Protein AF-A0A2D7JWF0-F1 (afdb_monomer_lite)

Radius of gyration: 21.14 Å; chains: 1; bounding box: 53×35×64 Å

Secondary structure (DSSP, 8-state):
------------EEEEEEE-TTSBTTEEEEEE--TTSSPPEEEEEE-TTTTT--EEEEEEESB-SSTT--SBP-EEE-SSSSSS-EEE-TTT----SS---------

Foldseek 3Di:
DDDPPPPPPPQAKDKDKDFDPQDDQQWDWDWDDDPPPDGTDIDIDGDPVVSNPGIDIDIDGQWFPDPPGRHGFDDWDDDQPDNDGGTHDPVPDDPDDDHPPDPDDDD

pLDDT: mean 70.65, std 18.22, range [33.41, 90.06]

Sequence (107 aa):
MKHKENEENEEEWIEKTVECKDCNKGRTVHWKKNKSGKHPWRHHFPCTTCKGNYQTKVWQPKYCQILDCNNHATIQCGEVNFGVRSWVCDEHWQEDDVGFGGWNNHV

Structure (mmCIF, N/CA/C/O backbone):
data_AF-A0A2D7JWF0-F1
#
_entry.id   AF-A0A2D7JWF0-F1
#
loop_
_atom_site.group_PDB
_atom_site.id
_atom_site.type_symbol
_atom_site.label_atom_id
_atom_site.label_alt_id
_atom_site.label_comp_id
_atom_site.label_asym_id
_atom_site.label_entity_id
_atom_site.label_seq_id
_atom_site.pdbx_PDB_ins_code
_atom_site.Cartn_x
_atom_site.Cartn_y
_atom_site.Cartn_z
_atom_site.occupancy
_atom_site.B_iso_or_equiv
_atom_site.auth_seq_id
_atom_site.auth_comp_id
_atom_site.auth_asym_id
_atom_site.auth_atom_id
_atom_site.pdbx_PDB_model_num
ATOM 1 N N . MET A 1 1 ? 20.409 -12.495 -38.498 1.00 44.75 1 MET A N 1
ATOM 2 C CA . MET A 1 1 ? 21.144 -12.628 -37.220 1.00 44.75 1 MET A CA 1
ATOM 3 C C . MET A 1 1 ? 21.625 -11.252 -36.804 1.00 44.75 1 MET A C 1
ATOM 5 O O . MET A 1 1 ? 22.178 -10.576 -37.660 1.00 44.75 1 MET A O 1
ATOM 9 N N . LYS A 1 2 ? 21.489 -10.948 -35.503 1.00 38.78 2 LYS A N 1
ATOM 10 C CA . LYS A 1 2 ? 21.991 -9.766 -34.774 1.00 38.78 2 LYS A CA 1
ATOM 11 C C . LYS A 1 2 ? 21.141 -8.490 -34.961 1.00 38.78 2 LYS A C 1
ATOM 13 O O . LYS A 1 2 ? 20.804 -8.173 -36.088 1.00 38.78 2 LYS A O 1
ATOM 18 N N . HIS A 1 3 ? 20.730 -7.750 -33.933 1.00 33.41 3 HIS A N 1
ATOM 19 C CA . HIS A 1 3 ? 21.121 -7.721 -32.522 1.00 33.41 3 HIS A CA 1
ATOM 20 C C . HIS A 1 3 ? 19.873 -7.741 -31.624 1.00 33.41 3 HIS A C 1
ATOM 22 O O . HIS A 1 3 ? 18.961 -6.946 -31.809 1.00 33.41 3 HIS A O 1
ATOM 28 N N . LYS A 1 4 ? 19.846 -8.669 -30.656 1.00 44.09 4 LYS A N 1
ATOM 29 C CA . LYS A 1 4 ? 19.121 -8.466 -29.400 1.00 44.09 4 LYS A CA 1
ATOM 30 C C . LYS A 1 4 ? 19.923 -7.413 -28.649 1.00 44.09 4 LYS A C 1
ATOM 32 O O . LYS A 1 4 ? 20.974 -7.739 -28.099 1.00 44.09 4 LYS A O 1
ATOM 37 N N . GLU A 1 5 ? 19.484 -6.169 -28.702 1.00 39.88 5 GLU A N 1
ATOM 38 C CA . GLU A 1 5 ? 19.846 -5.208 -27.672 1.00 39.88 5 GLU A CA 1
ATOM 39 C C . GLU A 1 5 ? 18.993 -5.595 -26.466 1.00 39.88 5 GLU A C 1
ATOM 41 O O . GLU A 1 5 ? 17.825 -5.244 -26.352 1.00 39.88 5 GLU A O 1
ATOM 46 N N . ASN A 1 6 ? 19.562 -6.459 -25.620 1.00 42.62 6 ASN A N 1
ATOM 47 C CA . ASN A 1 6 ? 19.184 -6.479 -24.218 1.00 42.62 6 ASN A CA 1
ATOM 48 C C . ASN A 1 6 ? 19.610 -5.106 -23.689 1.00 42.62 6 ASN A C 1
ATOM 50 O O . ASN A 1 6 ? 20.736 -4.954 -23.219 1.00 42.62 6 ASN A O 1
ATOM 54 N N . GLU A 1 7 ? 18.754 -4.098 -23.847 1.00 43.84 7 GLU A N 1
ATOM 55 C CA . GLU A 1 7 ? 18.797 -2.955 -22.952 1.00 43.84 7 GLU A CA 1
ATOM 56 C C . GLU A 1 7 ? 18.489 -3.535 -21.577 1.00 43.84 7 GLU A C 1
ATOM 58 O O . GLU A 1 7 ? 17.363 -3.924 -21.260 1.00 43.84 7 GLU A O 1
ATOM 63 N N . GLU A 1 8 ? 19.555 -3.725 -20.804 1.00 46.5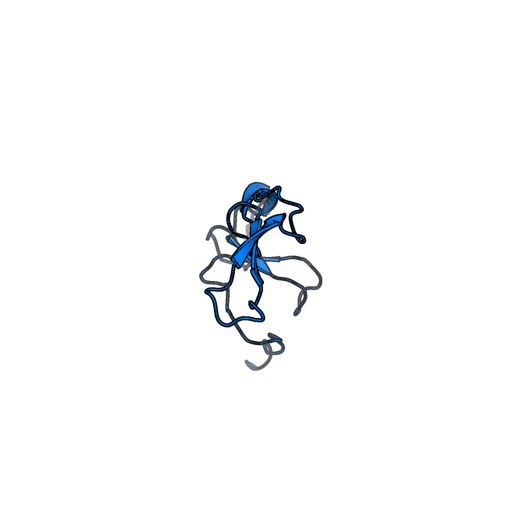0 8 GLU A N 1
ATOM 64 C CA . GLU A 1 8 ? 19.486 -3.825 -19.361 1.00 46.50 8 GLU A CA 1
ATOM 65 C C . GLU A 1 8 ? 18.751 -2.565 -18.908 1.00 46.50 8 GLU A C 1
ATOM 67 O O . GLU A 1 8 ? 19.349 -1.504 -18.757 1.00 46.50 8 GLU A O 1
ATOM 72 N N . ASN A 1 9 ? 17.423 -2.654 -18.797 1.00 49.62 9 ASN A N 1
ATOM 73 C CA . ASN A 1 9 ? 16.633 -1.669 -18.088 1.00 49.62 9 ASN A CA 1
ATOM 74 C C . ASN A 1 9 ? 17.215 -1.646 -16.677 1.00 49.62 9 ASN A C 1
ATOM 76 O O . ASN A 1 9 ? 16.902 -2.519 -15.867 1.00 49.62 9 ASN A O 1
ATOM 80 N N . GLU A 1 10 ? 18.119 -0.703 -16.407 1.00 55.94 10 GLU A N 1
ATOM 81 C CA . GLU A 1 10 ? 18.492 -0.341 -15.051 1.00 55.94 10 GLU A CA 1
ATOM 82 C C . GLU A 1 10 ? 17.167 -0.080 -14.340 1.00 55.94 10 GLU A C 1
ATOM 84 O O . GLU A 1 10 ? 16.446 0.863 -14.670 1.00 55.94 10 GLU A O 1
ATOM 89 N N . GLU A 1 11 ? 16.766 -0.999 -13.460 1.00 66.25 11 GLU A N 1
ATOM 90 C CA . GLU A 1 11 ? 15.498 -0.888 -12.758 1.00 66.25 11 GLU A CA 1
ATOM 91 C C . GLU A 1 11 ? 15.569 0.379 -11.900 1.00 66.25 11 GLU A C 1
ATOM 93 O O . GLU A 1 11 ? 16.153 0.387 -10.820 1.00 66.25 11 GLU A O 1
ATOM 98 N N . GLU A 1 12 ? 15.033 1.491 -12.402 1.00 84.25 12 GLU A N 1
ATOM 99 C CA . GLU A 1 12 ? 15.013 2.748 -11.666 1.00 84.25 12 GLU A CA 1
ATOM 100 C C . GLU A 1 12 ? 14.052 2.599 -10.482 1.00 84.25 12 GLU A C 1
ATOM 102 O O . GLU A 1 12 ? 12.838 2.506 -10.665 1.00 84.25 12 GLU A O 1
ATOM 107 N N . TRP A 1 13 ? 14.575 2.587 -9.255 1.00 87.69 13 TRP A N 1
ATOM 108 C CA . TRP A 1 13 ? 13.765 2.584 -8.035 1.00 87.69 13 TRP A CA 1
ATOM 109 C C . TRP A 1 13 ? 13.485 4.013 -7.571 1.00 87.69 13 TRP A C 1
ATOM 111 O O . TRP A 1 13 ? 14.389 4.840 -7.458 1.00 87.69 13 TRP A O 1
ATOM 121 N N . ILE A 1 14 ? 12.224 4.296 -7.258 1.00 87.56 14 ILE A N 1
ATOM 122 C CA . ILE A 1 14 ? 11.754 5.598 -6.785 1.00 87.56 14 ILE A CA 1
ATOM 123 C C . ILE A 1 14 ? 11.176 5.487 -5.373 1.00 87.56 14 ILE A C 1
ATOM 125 O O . ILE A 1 14 ? 10.545 4.492 -5.006 1.00 87.56 14 ILE A O 1
ATOM 129 N N . GLU A 1 15 ? 11.363 6.541 -4.577 1.00 90.06 15 GLU A N 1
ATOM 130 C CA . GLU A 1 15 ? 10.691 6.691 -3.288 1.00 90.06 15 GLU A CA 1
ATOM 131 C C . GLU A 1 15 ? 9.287 7.264 -3.510 1.00 90.06 15 GLU A C 1
ATOM 133 O O . GLU A 1 15 ? 9.115 8.313 -4.135 1.00 90.06 15 GLU A O 1
ATOM 138 N N . LYS A 1 16 ? 8.271 6.594 -2.966 1.00 84.88 16 LYS A N 1
ATOM 139 C CA . LYS A 1 16 ? 6.879 7.039 -3.020 1.00 84.88 16 LYS A CA 1
ATOM 140 C C . LYS A 1 16 ? 6.268 7.041 -1.629 1.00 84.88 16 LYS A C 1
ATOM 142 O O . LYS A 1 16 ? 6.474 6.127 -0.832 1.00 84.88 16 LYS A O 1
ATOM 147 N N . THR A 1 17 ? 5.470 8.060 -1.344 1.00 86.00 17 THR A N 1
ATOM 148 C CA . THR A 1 17 ? 4.639 8.093 -0.140 1.00 86.00 17 THR A CA 1
ATOM 149 C C . THR A 1 17 ? 3.336 7.357 -0.423 1.00 86.00 17 THR A C 1
ATOM 151 O O . THR A 1 17 ? 2.588 7.748 -1.317 1.00 86.00 17 THR A O 1
ATOM 154 N N . VAL A 1 18 ? 3.056 6.304 0.341 1.00 82.31 18 VAL A N 1
ATOM 155 C CA . VAL A 1 18 ? 1.800 5.550 0.273 1.00 82.31 18 VAL A CA 1
ATOM 156 C C . VAL A 1 18 ? 0.996 5.735 1.549 1.00 82.31 18 VAL A C 1
ATOM 158 O O . VAL A 1 18 ? 1.541 5.862 2.649 1.00 82.31 18 VAL A O 1
ATOM 161 N N . GLU A 1 19 ? -0.322 5.759 1.395 1.00 85.31 19 GLU A N 1
ATOM 162 C CA . GLU A 1 19 ? -1.255 5.908 2.505 1.00 85.31 19 GLU A CA 1
AT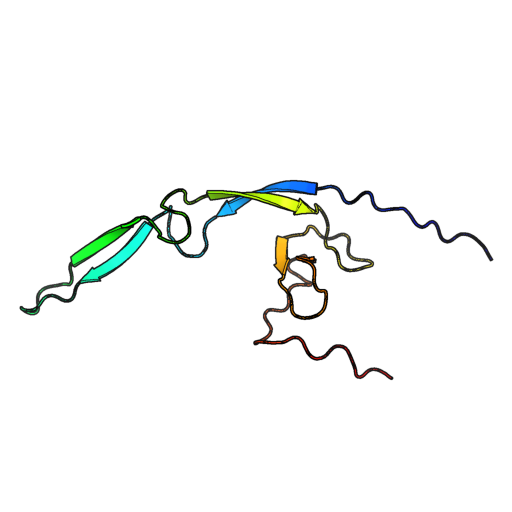OM 163 C C . GLU A 1 19 ? -1.659 4.540 3.061 1.00 85.31 19 GLU A C 1
ATOM 165 O O . GLU A 1 19 ? -1.776 3.547 2.341 1.00 85.31 19 GLU A O 1
ATOM 170 N N . CYS A 1 20 ? -1.883 4.478 4.370 1.00 80.94 20 CYS A N 1
ATOM 171 C CA . CYS A 1 20 ? -2.360 3.280 5.038 1.00 80.94 20 CYS A CA 1
ATOM 172 C C . CYS A 1 20 ? -3.819 3.010 4.653 1.00 80.94 20 CYS A C 1
ATOM 174 O O . CYS A 1 20 ? -4.717 3.750 5.058 1.00 80.94 20 CYS A O 1
ATOM 176 N N . LYS A 1 21 ? -4.041 1.906 3.930 1.00 80.81 21 LYS A N 1
ATOM 177 C CA . LYS A 1 21 ? -5.359 1.467 3.442 1.00 80.81 21 LYS A CA 1
ATOM 178 C C . LYS A 1 21 ? -6.363 1.166 4.565 1.00 80.81 21 LYS A C 1
ATOM 180 O O . LYS A 1 21 ? -7.564 1.313 4.371 1.00 80.81 21 LYS A O 1
ATOM 185 N N . ASP A 1 22 ? -5.875 0.808 5.752 1.00 79.50 22 ASP A N 1
ATOM 186 C CA . ASP A 1 22 ? -6.712 0.380 6.883 1.00 79.50 22 ASP A CA 1
ATOM 187 C C . ASP A 1 22 ? -7.256 1.538 7.729 1.00 79.50 22 ASP A C 1
ATOM 189 O O . ASP A 1 22 ? -7.919 1.322 8.748 1.00 79.50 22 ASP A O 1
ATOM 193 N N . CYS A 1 23 ? -6.935 2.787 7.386 1.00 84.38 23 CYS A N 1
ATOM 194 C CA . CYS A 1 23 ? -7.326 3.921 8.209 1.00 84.38 23 CYS A CA 1
ATOM 195 C C . CYS A 1 23 ? -7.670 5.165 7.412 1.00 84.38 23 CYS A C 1
ATOM 197 O O . CYS A 1 23 ? -7.228 5.371 6.290 1.00 84.38 23 CYS A O 1
ATOM 199 N N . ASN A 1 24 ? -8.414 6.057 8.058 1.00 85.19 24 ASN A N 1
ATOM 200 C CA . ASN A 1 24 ? -8.621 7.402 7.554 1.00 85.19 24 ASN A CA 1
ATOM 201 C C . ASN A 1 24 ? -7.725 8.348 8.352 1.00 85.19 24 ASN A C 1
ATOM 203 O O . ASN A 1 24 ? -7.960 8.566 9.545 1.00 85.19 24 ASN A O 1
ATOM 207 N N . LYS A 1 25 ? -6.674 8.870 7.710 1.00 85.56 25 LYS A N 1
ATOM 208 C CA . LYS A 1 25 ? -5.735 9.828 8.319 1.00 85.56 25 LYS A CA 1
ATOM 209 C C . LYS A 1 25 ? -5.148 9.327 9.643 1.00 85.56 25 LYS A C 1
ATOM 211 O O . LYS A 1 25 ? -5.119 10.039 10.645 1.00 85.56 25 LYS A O 1
ATOM 216 N N . GLY A 1 26 ? -4.743 8.055 9.666 1.00 84.88 26 GLY A N 1
ATOM 217 C CA . GLY A 1 26 ? -4.104 7.425 10.824 1.00 84.88 26 GLY A CA 1
ATOM 218 C C . GLY A 1 26 ? -5.080 6.974 11.910 1.00 84.88 26 GLY A C 1
ATOM 219 O O . GLY A 1 26 ? -4.642 6.541 12.974 1.00 84.88 26 GLY A O 1
ATOM 220 N N . ARG A 1 27 ? -6.397 7.062 11.685 1.00 87.31 27 ARG A N 1
ATOM 221 C CA . ARG A 1 27 ? -7.416 6.728 12.689 1.00 87.31 27 ARG A CA 1
ATOM 222 C C . ARG A 1 27 ? -8.419 5.705 12.170 1.00 87.31 27 ARG A C 1
ATOM 224 O O . ARG A 1 27 ? -8.820 5.743 11.008 1.00 87.31 27 ARG A O 1
ATOM 231 N N . THR A 1 28 ? -8.865 4.827 13.061 1.00 86.75 28 THR A N 1
ATOM 232 C CA . THR A 1 28 ? -9.985 3.906 12.833 1.00 86.75 28 THR A CA 1
ATOM 233 C C . THR A 1 28 ? -11.191 4.349 13.653 1.00 86.75 28 THR A C 1
ATOM 235 O O . THR A 1 28 ? -11.058 4.936 14.733 1.00 86.75 28 THR A O 1
ATOM 238 N N . VAL A 1 29 ? -12.385 4.132 13.104 1.00 85.81 29 VAL A N 1
ATOM 239 C CA . VAL A 1 29 ? -13.648 4.541 13.722 1.00 85.81 29 VAL A CA 1
ATOM 240 C C . VAL A 1 29 ? -14.276 3.336 14.392 1.00 85.81 29 VAL A C 1
ATOM 242 O O . VAL A 1 29 ? -14.576 2.350 13.730 1.00 85.81 29 VAL A O 1
ATOM 245 N N . HIS A 1 30 ? -14.532 3.450 15.690 1.00 82.25 30 HIS A N 1
ATOM 246 C CA . HIS A 1 30 ? -15.180 2.404 16.469 1.00 82.25 30 HIS A CA 1
ATOM 247 C C . HIS A 1 30 ? -16.515 2.909 16.994 1.00 82.25 30 HIS A C 1
ATOM 249 O O . HIS A 1 30 ? -16.592 3.959 17.638 1.00 82.25 30 HIS A O 1
ATOM 255 N N . TRP A 1 31 ? -17.572 2.152 16.715 1.00 81.56 31 TRP A N 1
ATOM 256 C CA . TRP A 1 31 ? -18.917 2.446 17.192 1.00 81.56 31 TRP A CA 1
ATOM 257 C C . TRP A 1 31 ? -19.215 1.613 18.427 1.00 81.56 31 TRP A C 1
ATOM 259 O O . TRP A 1 31 ? -19.270 0.385 18.366 1.00 81.56 31 TRP A O 1
ATOM 269 N N . LYS A 1 32 ? -19.449 2.275 19.559 1.00 77.12 32 LYS A N 1
ATOM 270 C CA . LYS A 1 32 ? -19.861 1.583 20.779 1.00 77.12 32 LYS A CA 1
ATOM 271 C C . LYS A 1 32 ? -21.381 1.588 20.879 1.00 77.12 32 LYS A C 1
ATOM 273 O O . LYS A 1 32 ? -21.993 2.649 21.024 1.00 77.12 32 LYS A O 1
ATOM 278 N N . LYS A 1 33 ? -21.992 0.396 20.828 1.00 70.81 33 LYS A N 1
ATOM 279 C CA . LYS A 1 33 ? -23.428 0.236 21.091 1.00 70.81 33 LYS A CA 1
ATOM 280 C C . LYS A 1 33 ? -23.733 0.687 22.518 1.00 70.81 33 LYS A C 1
ATOM 282 O O . LYS A 1 33 ? -23.090 0.281 23.486 1.00 70.81 33 LYS A O 1
ATOM 287 N N . ASN A 1 34 ? -24.716 1.559 22.623 1.00 70.94 34 ASN A N 1
ATOM 288 C CA . ASN A 1 34 ? -25.243 2.067 23.872 1.00 70.94 34 ASN A CA 1
ATOM 289 C C . ASN A 1 34 ? -26.240 1.035 24.455 1.00 70.94 34 ASN A C 1
ATOM 291 O O . ASN A 1 34 ? -27.037 0.468 23.713 1.00 70.94 34 ASN A O 1
ATOM 295 N N . LYS A 1 35 ? -26.195 0.784 25.775 1.00 70.06 35 LYS A N 1
ATOM 296 C CA . LYS A 1 35 ? -27.097 -0.170 26.464 1.00 70.06 35 LYS A CA 1
ATOM 297 C C . LYS A 1 35 ? -28.526 0.360 26.711 1.00 70.06 35 LYS A C 1
ATOM 299 O O . LYS A 1 35 ? -29.407 -0.419 27.038 1.00 70.06 35 LYS A O 1
ATOM 304 N N . SER A 1 36 ? -28.759 1.660 26.563 1.00 73.94 36 SER A N 1
ATOM 305 C CA . SER A 1 36 ? -30.005 2.392 26.852 1.00 73.94 36 SER A CA 1
ATOM 306 C C . SER A 1 36 ? -30.705 2.970 25.605 1.00 73.94 36 SER A C 1
ATOM 308 O O . SER A 1 36 ? -31.411 3.967 25.718 1.00 73.94 36 SER A O 1
ATOM 310 N N . GLY A 1 37 ? -30.475 2.419 24.408 1.00 68.12 37 GLY A N 1
ATOM 311 C CA . GLY A 1 37 ? -31.146 2.840 23.169 1.00 68.12 37 GLY A CA 1
ATOM 312 C C . GLY A 1 37 ? -30.800 4.235 22.618 1.00 68.12 37 GLY A C 1
ATOM 313 O O . GLY A 1 37 ? -31.393 4.638 21.622 1.00 68.12 37 GLY A O 1
ATOM 314 N N . LYS A 1 38 ? -29.854 4.989 23.204 1.00 72.25 38 LYS A N 1
ATOM 315 C CA . LYS A 1 38 ? -29.405 6.273 22.612 1.00 72.25 38 LYS A CA 1
ATOM 316 C C . LYS A 1 38 ? -28.429 6.031 21.457 1.00 72.25 38 LYS A C 1
ATOM 318 O O . LYS A 1 38 ? -27.826 4.961 21.370 1.00 72.25 38 LYS A O 1
ATOM 323 N N . HIS A 1 39 ? -28.232 7.049 20.614 1.00 72.44 39 HIS A N 1
ATOM 324 C CA . HIS A 1 39 ? -27.292 6.980 19.493 1.00 72.44 39 HIS A CA 1
ATOM 325 C C . HIS A 1 39 ? -25.903 6.478 19.937 1.00 72.44 39 HIS A C 1
ATOM 327 O O . HIS A 1 39 ? -25.416 6.866 21.007 1.00 72.44 39 HIS A O 1
ATOM 333 N N . PRO A 1 40 ? -25.275 5.583 19.152 1.00 74.88 40 PRO A N 1
ATOM 334 C CA . PRO A 1 40 ? -23.964 5.043 19.475 1.00 74.88 40 PRO A CA 1
ATOM 335 C C . PRO A 1 40 ? -22.912 6.155 19.471 1.00 74.88 40 PRO A C 1
ATOM 337 O O . PRO A 1 40 ? -22.932 7.053 18.630 1.00 74.88 40 PRO A O 1
ATOM 340 N N . TRP A 1 41 ? -21.972 6.076 20.410 1.00 73.69 41 TRP A N 1
ATOM 341 C CA . TRP A 1 41 ? -20.858 7.018 20.485 1.00 73.69 41 TRP A CA 1
ATOM 342 C C . TRP A 1 41 ? -19.752 6.584 19.525 1.00 73.69 41 TRP A C 1
ATOM 344 O O . TRP A 1 41 ? -19.383 5.404 19.476 1.00 73.69 41 TRP A O 1
ATOM 354 N N . ARG A 1 42 ? -19.230 7.550 18.766 1.00 82.25 42 ARG A N 1
ATOM 355 C CA . ARG A 1 42 ? -18.126 7.354 17.826 1.00 82.25 42 ARG A CA 1
ATOM 356 C C . ARG A 1 42 ? -16.801 7.615 18.538 1.00 82.25 42 ARG A C 1
ATOM 358 O O . ARG A 1 42 ? -16.559 8.730 18.989 1.00 82.25 42 ARG A O 1
ATOM 365 N N . HIS A 1 43 ? -15.939 6.606 18.606 1.00 82.56 43 HIS A N 1
ATOM 366 C CA . HIS A 1 43 ? -14.572 6.747 19.103 1.00 82.56 43 HIS A CA 1
ATOM 367 C C . HIS A 1 43 ? -13.573 6.684 17.948 1.00 82.56 43 HIS A C 1
ATOM 369 O O . HIS A 1 43 ? -13.738 5.905 17.007 1.00 82.56 43 HIS A O 1
ATOM 375 N N . HIS A 1 44 ? -12.528 7.505 18.037 1.00 86.00 44 HIS A N 1
ATOM 376 C CA . HIS A 1 44 ? -11.403 7.487 17.112 1.00 86.00 44 HIS A CA 1
ATOM 377 C C . HIS A 1 44 ? -10.185 6.923 17.830 1.00 86.00 44 HIS A C 1
ATOM 379 O O . HIS A 1 44 ? -9.710 7.522 18.793 1.00 86.00 44 HIS A O 1
ATOM 385 N N . PHE A 1 45 ? -9.677 5.797 17.344 1.00 86.19 45 PHE A N 1
ATOM 386 C CA . PHE A 1 45 ? -8.444 5.200 17.848 1.00 86.19 45 PHE A CA 1
ATOM 387 C C . PHE A 1 45 ? -7.337 5.324 16.802 1.00 86.19 45 PHE A C 1
ATOM 389 O O . PHE A 1 45 ? -7.643 5.331 15.604 1.00 86.19 45 PHE A O 1
ATOM 396 N N . PRO A 1 46 ? -6.060 5.424 17.214 1.00 87.38 46 PRO A N 1
ATOM 397 C CA . PRO A 1 46 ? -4.945 5.288 16.289 1.00 87.38 46 PRO A CA 1
ATOM 398 C C . PRO A 1 46 ? -5.064 3.976 15.510 1.00 87.38 46 PRO A C 1
ATOM 400 O O . PRO A 1 46 ? -5.447 2.945 16.063 1.00 87.38 46 PRO A O 1
ATOM 403 N N . CYS A 1 47 ? -4.758 4.017 14.218 1.00 85.75 47 CYS A N 1
ATOM 404 C CA . CYS A 1 47 ? -4.685 2.818 13.397 1.00 85.75 47 CYS A CA 1
ATOM 405 C C . CYS A 1 47 ? -3.632 1.872 13.970 1.00 85.75 47 CYS A C 1
ATOM 407 O O . CYS A 1 47 ? -2.504 2.289 14.220 1.00 85.75 47 CYS A O 1
ATOM 409 N N . THR A 1 48 ? -3.987 0.607 14.159 1.00 86.00 48 THR A N 1
ATOM 410 C CA . THR A 1 48 ? -3.070 -0.415 14.668 1.00 86.00 48 THR A CA 1
ATOM 411 C C . THR A 1 48 ? -2.035 -0.818 13.621 1.00 86.00 48 THR A C 1
ATOM 413 O O . THR A 1 48 ? -0.888 -1.057 13.989 1.00 86.00 48 THR A O 1
ATOM 416 N N . THR A 1 49 ? -2.397 -0.809 12.331 1.00 79.56 49 THR A N 1
ATOM 417 C CA . THR A 1 49 ? -1.487 -1.132 11.220 1.00 79.56 49 THR A CA 1
ATOM 418 C C . THR A 1 49 ? -0.381 -0.088 11.081 1.00 79.56 49 THR A C 1
ATOM 420 O O . THR A 1 49 ? 0.799 -0.413 11.161 1.00 79.56 49 THR A O 1
ATOM 423 N N . CYS A 1 50 ? -0.737 1.192 10.922 1.00 81.50 50 CYS A N 1
ATOM 424 C CA . CYS A 1 50 ? 0.248 2.262 10.722 1.00 81.50 50 CYS A CA 1
ATOM 425 C C . CYS A 1 50 ? 0.627 3.011 12.007 1.00 81.50 50 CYS A C 1
ATOM 427 O O . CYS A 1 50 ? 1.280 4.049 11.932 1.00 81.50 50 CYS A O 1
ATOM 429 N N . LYS A 1 51 ? 0.156 2.560 13.177 1.00 85.25 51 LYS A N 1
ATOM 430 C CA . LYS A 1 51 ? 0.366 3.204 14.492 1.00 85.25 51 LYS A CA 1
ATOM 431 C C . LYS A 1 51 ? 0.028 4.703 14.524 1.00 85.25 51 LYS A C 1
ATOM 433 O O . LYS A 1 51 ? 0.601 5.460 15.297 1.00 85.25 51 LYS A O 1
ATOM 438 N N . GLY A 1 52 ? -0.903 5.142 13.677 1.00 83.19 52 GLY A N 1
ATOM 439 C CA . GLY A 1 52 ? -1.282 6.552 13.545 1.00 83.19 52 GLY A CA 1
ATOM 440 C C . GLY A 1 52 ? -0.454 7.398 12.571 1.00 83.19 52 GLY A C 1
ATOM 441 O O . GLY A 1 52 ? -0.859 8.523 12.304 1.00 83.19 52 GLY A O 1
ATOM 442 N N . ASN A 1 53 ? 0.622 6.870 11.975 1.00 85.06 53 ASN A N 1
ATOM 443 C CA . ASN A 1 53 ? 1.482 7.627 11.052 1.00 85.06 53 ASN A CA 1
ATOM 444 C C . ASN A 1 53 ? 0.797 8.016 9.737 1.00 85.06 53 ASN A C 1
ATOM 446 O O . ASN A 1 53 ? 1.218 8.980 9.109 1.00 85.06 53 ASN A O 1
ATOM 450 N N . TYR A 1 54 ? -0.262 7.292 9.350 1.00 84.38 54 TYR A N 1
ATOM 451 C CA . TYR A 1 54 ? -1.068 7.470 8.137 1.00 84.38 54 TYR A CA 1
ATOM 452 C C . TYR A 1 54 ? -0.330 7.227 6.818 1.00 84.38 54 TYR A C 1
ATOM 454 O O . TYR A 1 54 ? -0.820 6.459 5.998 1.00 84.38 54 TYR A O 1
ATOM 462 N N . GLN A 1 55 ? 0.831 7.838 6.628 1.00 86.31 55 GLN A N 1
ATOM 463 C CA . GLN A 1 55 ? 1.653 7.739 5.435 1.00 86.31 55 GLN A CA 1
ATOM 464 C C . GLN A 1 55 ? 2.974 7.046 5.758 1.00 86.31 55 GLN A C 1
ATOM 466 O O . GLN A 1 55 ? 3.560 7.247 6.823 1.00 86.31 55 GLN A O 1
ATOM 471 N N . THR A 1 56 ? 3.446 6.222 4.828 1.00 82.25 56 THR A N 1
ATOM 472 C CA . THR A 1 56 ? 4.778 5.621 4.878 1.00 82.25 56 THR A CA 1
ATOM 473 C C . THR A 1 56 ? 5.475 5.813 3.546 1.00 82.25 56 THR A C 1
ATOM 475 O O . THR A 1 56 ? 4.843 5.814 2.492 1.00 82.25 56 THR A O 1
ATOM 478 N N . LYS A 1 57 ? 6.793 5.973 3.596 1.00 84.50 57 LYS A N 1
ATOM 479 C CA . LYS A 1 57 ? 7.635 5.955 2.406 1.00 84.50 57 LYS A CA 1
ATOM 480 C C . LYS A 1 57 ? 7.932 4.507 2.041 1.00 84.50 57 LYS A C 1
ATOM 482 O O . LYS A 1 57 ? 8.255 3.707 2.920 1.00 84.50 57 LYS A O 1
ATOM 487 N N . VAL A 1 58 ? 7.785 4.174 0.768 1.00 81.75 58 VAL A N 1
ATOM 488 C CA . VAL A 1 58 ? 8.134 2.872 0.200 1.00 81.75 58 VAL A CA 1
ATOM 489 C C . VAL A 1 58 ? 9.003 3.086 -1.026 1.00 81.75 58 VAL A C 1
ATOM 491 O O . VAL A 1 58 ? 8.8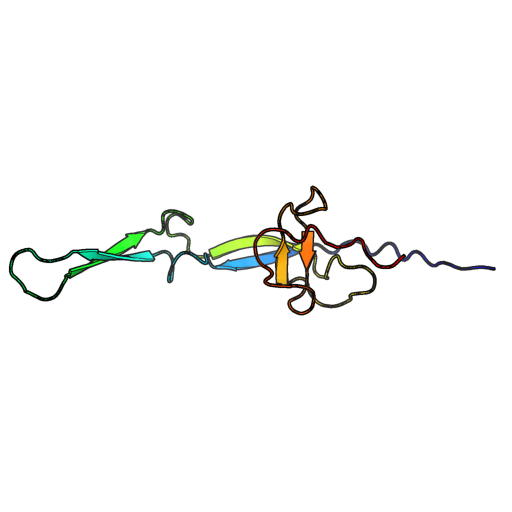46 4.070 -1.747 1.00 81.75 58 VAL A O 1
ATOM 494 N N . TRP A 1 59 ? 9.915 2.150 -1.249 1.00 84.56 59 TRP A N 1
ATOM 495 C CA . TRP A 1 59 ? 10.689 2.066 -2.477 1.00 84.56 59 TRP A CA 1
ATOM 496 C C . TRP A 1 59 ? 9.982 1.104 -3.430 1.00 84.56 59 TRP A C 1
ATOM 498 O O . TRP A 1 59 ? 9.634 -0.011 -3.035 1.00 84.56 59 TRP A O 1
ATOM 508 N N . GLN A 1 60 ? 9.753 1.551 -4.661 1.00 84.50 60 GLN A N 1
ATOM 509 C CA . GLN A 1 60 ? 9.156 0.760 -5.739 1.00 84.50 60 GLN A CA 1
ATOM 510 C C . GLN A 1 60 ? 9.918 1.015 -7.045 1.00 84.50 60 GLN A C 1
ATOM 512 O O . GLN A 1 60 ? 10.479 2.103 -7.195 1.00 84.50 60 GLN A O 1
ATOM 517 N N . PRO A 1 61 ? 9.934 0.075 -8.001 1.00 85.62 61 PRO A N 1
ATOM 518 C CA . PRO A 1 61 ? 10.408 0.381 -9.339 1.00 85.62 61 PRO A CA 1
ATOM 519 C C . PRO A 1 61 ? 9.533 1.480 -9.952 1.00 85.62 61 PRO A C 1
ATOM 521 O O . PRO A 1 61 ? 8.360 1.658 -9.607 1.00 85.62 61 PRO A O 1
ATOM 524 N N . LYS A 1 62 ? 10.118 2.258 -10.853 1.00 86.81 62 LYS A N 1
ATOM 525 C CA . LYS A 1 62 ? 9.423 3.298 -11.606 1.00 86.81 62 LYS A CA 1
ATOM 526 C C . LYS A 1 62 ? 8.453 2.685 -12.608 1.00 86.81 62 LYS A C 1
ATOM 528 O O . LYS A 1 62 ? 7.334 3.177 -12.748 1.00 86.81 62 LYS A O 1
ATOM 533 N N . TYR A 1 63 ? 8.862 1.596 -13.252 1.00 86.25 63 TYR A N 1
ATOM 534 C CA . TYR A 1 63 ? 8.109 0.915 -14.299 1.00 86.25 63 TYR A CA 1
ATOM 535 C C . TYR A 1 63 ? 7.572 -0.442 -13.839 1.00 86.25 63 TYR A C 1
ATOM 537 O O . TYR A 1 63 ? 8.052 -1.033 -12.872 1.00 86.25 63 TYR A O 1
ATOM 545 N N . CYS A 1 64 ? 6.535 -0.902 -14.534 1.00 83.94 64 CYS A N 1
ATOM 546 C CA . CYS A 1 64 ? 5.940 -2.218 -14.376 1.00 83.94 64 CYS A CA 1
ATOM 547 C C . CYS A 1 64 ? 6.993 -3.304 -14.610 1.00 83.94 64 CYS A C 1
ATOM 549 O O . CYS A 1 64 ? 7.740 -3.247 -15.579 1.00 83.94 64 CYS A O 1
ATOM 551 N N . GLN A 1 65 ? 7.001 -4.338 -13.772 1.00 81.25 65 GLN A N 1
ATOM 552 C CA . GLN A 1 65 ? 7.933 -5.462 -13.922 1.00 81.25 65 GLN A CA 1
ATOM 553 C C . GLN A 1 65 ? 7.426 -6.550 -14.887 1.00 81.25 65 GLN A C 1
ATOM 555 O O . GLN A 1 65 ? 7.983 -7.643 -14.939 1.00 81.25 65 GLN A O 1
ATOM 560 N N . ILE A 1 66 ? 6.359 -6.271 -15.646 1.00 79.25 66 ILE A N 1
ATOM 561 C CA . ILE A 1 66 ? 5.882 -7.150 -16.720 1.00 79.25 66 ILE A CA 1
ATOM 562 C C . ILE A 1 66 ? 6.725 -6.858 -17.957 1.00 79.25 66 ILE A C 1
ATOM 564 O O . ILE A 1 66 ? 6.909 -5.695 -18.316 1.00 79.25 66 ILE A O 1
ATOM 568 N N . LEU A 1 67 ? 7.227 -7.914 -18.602 1.00 76.19 67 LEU A N 1
ATOM 569 C CA . LEU A 1 67 ? 8.010 -7.785 -19.827 1.00 76.19 67 LEU A CA 1
ATOM 570 C C . LEU A 1 67 ? 7.198 -7.039 -20.897 1.00 76.19 67 LEU A C 1
ATOM 572 O O . LEU A 1 67 ? 5.997 -7.263 -21.031 1.00 76.19 67 LEU A O 1
ATOM 576 N N . ASP A 1 68 ? 7.858 -6.149 -21.634 1.00 78.69 68 ASP A N 1
ATOM 577 C CA . ASP A 1 68 ? 7.251 -5.296 -22.664 1.00 78.69 68 ASP A CA 1
ATOM 578 C C . ASP A 1 68 ? 6.187 -4.301 -22.144 1.00 78.69 68 ASP A C 1
ATOM 580 O O . ASP A 1 68 ? 5.443 -3.711 -22.930 1.00 78.69 68 ASP A O 1
ATOM 584 N N . CYS A 1 69 ? 6.130 -4.048 -20.828 1.00 79.06 69 CYS A N 1
ATOM 585 C CA . CYS A 1 69 ? 5.292 -3.003 -20.243 1.00 79.06 69 CYS A CA 1
ATOM 586 C C . CYS A 1 69 ? 6.113 -1.793 -19.779 1.00 79.06 69 CYS A C 1
ATOM 588 O O . CYS A 1 69 ? 6.872 -1.872 -18.819 1.00 79.06 69 CYS A O 1
ATOM 590 N N . ASN A 1 70 ? 5.861 -0.631 -20.385 1.00 84.94 70 ASN A N 1
ATOM 591 C CA . ASN A 1 70 ? 6.512 0.636 -20.019 1.00 84.94 70 ASN A CA 1
ATOM 592 C C . ASN A 1 70 ? 5.645 1.532 -19.116 1.00 84.94 70 ASN A C 1
ATOM 594 O O . ASN A 1 70 ? 5.962 2.702 -18.896 1.00 84.94 70 ASN A O 1
ATOM 598 N N . ASN A 1 71 ? 4.530 1.010 -18.597 1.00 86.81 71 ASN A N 1
ATOM 599 C CA . ASN A 1 71 ? 3.658 1.762 -17.697 1.00 86.81 71 ASN A CA 1
ATOM 600 C C . ASN A 1 71 ? 4.301 1.900 -16.313 1.00 86.81 71 ASN A C 1
ATOM 602 O O . ASN A 1 71 ? 5.097 1.060 -15.895 1.00 86.81 71 ASN A O 1
ATOM 606 N N . HIS A 1 72 ? 3.923 2.937 -15.564 1.00 87.06 72 HIS A N 1
ATOM 607 C CA . HIS A 1 72 ? 4.426 3.114 -14.205 1.00 87.06 72 HIS A CA 1
ATOM 608 C C . HIS A 1 72 ? 3.898 2.037 -13.258 1.00 87.06 72 HIS A C 1
ATOM 610 O O . HIS A 1 72 ? 2.705 1.730 -13.255 1.00 87.06 72 HIS A O 1
ATOM 616 N N . ALA A 1 73 ? 4.775 1.516 -12.405 1.00 85.69 73 ALA A N 1
ATOM 617 C CA . ALA A 1 73 ? 4.361 0.623 -11.336 1.00 85.69 73 ALA A CA 1
ATOM 618 C C . ALA A 1 73 ? 3.541 1.387 -10.285 1.00 85.69 73 ALA A C 1
ATOM 620 O O . ALA A 1 73 ? 3.946 2.436 -9.769 1.00 85.69 73 ALA A O 1
ATOM 621 N N . THR A 1 74 ? 2.377 0.852 -9.941 1.00 84.62 74 THR A N 1
ATOM 622 C CA . THR A 1 74 ? 1.436 1.467 -8.995 1.00 84.62 74 THR A CA 1
ATOM 623 C C . THR A 1 74 ? 1.059 0.521 -7.867 1.00 84.62 74 THR A C 1
ATOM 625 O O . THR A 1 74 ? 0.778 0.988 -6.760 1.00 84.62 74 THR A O 1
ATOM 628 N N . ILE A 1 75 ? 1.094 -0.789 -8.119 1.00 81.50 75 ILE A N 1
ATOM 629 C CA . ILE A 1 75 ? 0.568 -1.807 -7.219 1.00 81.50 75 ILE A CA 1
ATOM 630 C C . ILE A 1 75 ? 1.645 -2.848 -6.928 1.00 81.50 75 ILE A C 1
ATOM 632 O O . ILE A 1 75 ? 2.256 -3.408 -7.833 1.00 81.50 75 ILE A O 1
ATOM 636 N N . GLN A 1 76 ? 1.869 -3.110 -5.640 1.00 78.75 76 GLN A N 1
ATOM 637 C CA . GLN A 1 76 ? 2.721 -4.201 -5.183 1.00 78.75 76 GLN A CA 1
ATOM 638 C C . GLN A 1 76 ? 1.907 -5.495 -5.139 1.00 78.75 76 GLN A C 1
ATOM 640 O O . GLN A 1 76 ? 0.898 -5.558 -4.433 1.00 78.75 76 GLN A O 1
ATOM 645 N N . CYS A 1 77 ? 2.362 -6.530 -5.839 1.00 71.94 77 CYS A N 1
ATOM 646 C CA . CYS A 1 77 ? 1.801 -7.873 -5.780 1.00 71.94 77 CYS A CA 1
ATOM 647 C C . CYS A 1 77 ? 2.699 -8.807 -4.941 1.00 71.94 77 CYS A C 1
ATOM 649 O O . CYS A 1 77 ? 3.929 -8.706 -4.935 1.00 71.94 77 CYS A O 1
ATOM 651 N N . GLY A 1 78 ? 2.061 -9.672 -4.145 1.00 62.16 78 GLY A N 1
ATOM 652 C CA . GLY A 1 78 ? 2.710 -10.636 -3.247 1.00 62.16 78 GLY A CA 1
ATOM 653 C C . GLY A 1 78 ? 2.617 -12.076 -3.761 1.00 62.16 78 GLY A C 1
ATOM 654 O O . GLY A 1 78 ? 1.821 -12.361 -4.648 1.00 62.16 78 GLY A O 1
ATOM 655 N N . GLU A 1 79 ? 3.451 -12.955 -3.195 1.00 50.28 79 GLU A N 1
ATOM 656 C CA . GLU A 1 79 ? 3.710 -14.366 -3.546 1.00 50.28 79 GLU A CA 1
ATOM 657 C C . GLU A 1 79 ? 2.489 -15.192 -3.982 1.00 50.28 79 GLU A C 1
ATOM 659 O O . GLU A 1 79 ? 1.896 -15.914 -3.184 1.00 50.28 79 GLU A O 1
ATOM 664 N N . VAL A 1 80 ? 2.152 -15.164 -5.270 1.00 42.91 80 VAL A N 1
ATOM 665 C CA . VAL A 1 80 ? 1.243 -16.177 -5.827 1.00 42.91 80 VAL A CA 1
ATOM 666 C C . VAL A 1 80 ? 1.896 -17.016 -6.924 1.00 42.91 80 VAL A C 1
ATOM 668 O O . VAL A 1 80 ? 1.433 -18.121 -7.148 1.00 42.91 80 VAL A O 1
ATOM 671 N N . ASN A 1 81 ? 3.029 -16.600 -7.514 1.00 38.41 81 ASN A N 1
ATOM 672 C CA . ASN A 1 81 ? 3.834 -17.488 -8.381 1.00 38.41 81 ASN A CA 1
ATOM 673 C C . ASN A 1 81 ? 5.324 -17.139 -8.548 1.00 38.41 81 ASN A C 1
ATOM 675 O O . ASN A 1 81 ? 6.062 -17.951 -9.096 1.00 38.41 81 ASN A O 1
ATOM 679 N N . PHE A 1 82 ? 5.798 -15.974 -8.088 1.00 41.59 82 PHE A N 1
ATOM 680 C CA . PHE A 1 82 ? 7.152 -15.503 -8.431 1.00 41.59 82 PHE A CA 1
ATOM 681 C C . PHE A 1 82 ? 8.128 -15.372 -7.254 1.00 41.59 82 PHE A C 1
ATOM 683 O O . PHE A 1 82 ? 9.260 -14.959 -7.469 1.00 41.59 82 PHE A O 1
ATOM 690 N N . GLY A 1 83 ? 7.736 -15.723 -6.020 1.00 41.00 83 GLY A N 1
ATOM 691 C CA . GLY A 1 83 ? 8.643 -15.754 -4.852 1.00 41.00 83 GLY A CA 1
ATOM 692 C C . GLY A 1 83 ? 9.309 -14.417 -4.478 1.00 41.00 83 GLY A C 1
ATOM 693 O O . GLY A 1 83 ? 10.125 -14.366 -3.562 1.00 41.00 83 GLY A O 1
ATOM 694 N N . VAL A 1 84 ? 8.972 -13.329 -5.173 1.00 54.38 84 VAL A N 1
ATOM 695 C CA . VAL A 1 84 ? 9.529 -11.988 -4.999 1.00 54.38 84 VAL A CA 1
ATOM 696 C C . VAL A 1 84 ? 8.366 -10.999 -4.995 1.00 54.38 84 VAL A C 1
ATOM 698 O O . VAL A 1 84 ? 7.376 -11.182 -5.702 1.00 54.38 84 VAL A O 1
ATOM 701 N N . ARG A 1 85 ? 8.460 -9.960 -4.159 1.00 64.88 85 ARG A N 1
ATOM 702 C CA . ARG A 1 85 ? 7.510 -8.839 -4.151 1.00 64.88 85 ARG A CA 1
ATOM 703 C C . ARG A 1 85 ? 7.633 -8.082 -5.471 1.00 64.88 85 ARG A C 1
ATOM 705 O O . ARG A 1 85 ? 8.519 -7.239 -5.599 1.00 64.88 85 ARG A O 1
ATOM 712 N N . SER A 1 86 ? 6.769 -8.398 -6.423 1.00 72.94 86 SER A N 1
ATOM 713 C CA . SER A 1 86 ? 6.746 -7.744 -7.725 1.00 72.94 86 SER A CA 1
ATOM 714 C C . SER A 1 86 ? 5.850 -6.505 -7.704 1.00 72.94 86 SER A C 1
ATOM 716 O O . SER A 1 86 ? 5.000 -6.335 -6.826 1.00 72.94 86 SER A O 1
ATOM 718 N N . TRP A 1 87 ? 6.058 -5.610 -8.662 1.00 81.38 87 TRP A N 1
ATOM 719 C CA . TRP A 1 87 ? 5.275 -4.394 -8.832 1.00 81.38 87 TRP A CA 1
ATOM 720 C C . TRP A 1 87 ? 4.747 -4.286 -10.258 1.00 81.38 87 TRP A C 1
ATOM 722 O O . TRP A 1 87 ? 5.489 -4.443 -11.229 1.00 81.38 87 TRP A O 1
ATOM 732 N N . VAL A 1 88 ? 3.460 -3.984 -10.378 1.00 84.00 88 VAL A N 1
ATOM 733 C CA . VAL A 1 88 ? 2.747 -3.898 -11.654 1.00 84.00 88 VAL A CA 1
ATOM 734 C C . VAL A 1 88 ? 2.006 -2.568 -11.782 1.00 84.00 88 VAL A C 1
ATOM 736 O O . VAL A 1 88 ? 1.775 -1.870 -10.790 1.00 84.00 88 VAL A O 1
ATOM 739 N N . CYS A 1 89 ? 1.687 -2.180 -13.014 1.00 85.56 89 CYS A N 1
ATOM 740 C CA . CYS A 1 89 ? 0.799 -1.054 -13.300 1.00 85.56 89 CYS A CA 1
ATOM 741 C C . CYS A 1 89 ? -0.674 -1.450 -13.103 1.00 85.56 89 CYS A C 1
ATOM 743 O O . CYS A 1 89 ? -0.991 -2.636 -13.045 1.00 85.56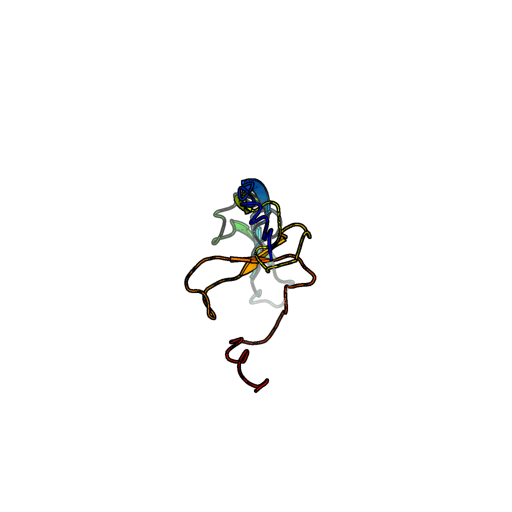 89 CYS A O 1
ATOM 745 N N . ASP A 1 90 ? -1.574 -0.465 -13.052 1.00 84.56 90 ASP A N 1
ATOM 746 C CA . ASP A 1 90 ? -3.012 -0.698 -12.834 1.00 84.56 90 ASP A CA 1
ATOM 747 C C . ASP A 1 90 ? -3.650 -1.582 -13.923 1.00 84.56 90 ASP A C 1
ATOM 749 O O . ASP A 1 90 ? -4.586 -2.318 -13.639 1.00 84.56 90 ASP A O 1
ATOM 753 N N . GLU A 1 91 ? -3.128 -1.560 -15.154 1.00 82.94 91 GLU A N 1
ATOM 754 C CA . GLU A 1 91 ? -3.620 -2.401 -16.260 1.00 82.94 91 GLU A CA 1
ATOM 755 C C . GLU A 1 91 ? -3.208 -3.873 -16.126 1.00 82.94 91 GLU A C 1
ATOM 757 O O . GLU A 1 91 ? -3.950 -4.769 -16.521 1.00 82.94 91 GLU A O 1
ATOM 762 N N . HIS A 1 92 ? -2.025 -4.128 -15.563 1.00 81.62 92 HIS A N 1
ATOM 763 C CA . HIS A 1 92 ? -1.528 -5.480 -15.287 1.00 81.62 92 HIS A CA 1
ATOM 764 C C . HIS A 1 92 ? -1.908 -5.972 -13.894 1.00 81.62 92 HIS A C 1
ATOM 766 O O . HIS A 1 92 ? -1.582 -7.097 -13.511 1.00 81.62 92 HIS A O 1
ATOM 772 N N . TRP A 1 93 ? -2.602 -5.136 -13.131 1.00 78.56 93 TRP A N 1
ATOM 773 C CA . TRP A 1 93 ? -3.228 -5.549 -11.902 1.00 78.56 93 TRP A CA 1
ATOM 774 C C . TRP A 1 93 ? -4.579 -6.179 -12.209 1.00 78.56 93 TRP A C 1
ATOM 776 O O . TRP A 1 93 ? -5.538 -5.510 -12.586 1.00 78.56 93 TRP A O 1
ATOM 786 N N . GLN A 1 94 ? -4.653 -7.488 -12.016 1.00 68.62 94 GLN A N 1
ATOM 787 C CA . GLN A 1 94 ? -5.913 -8.209 -12.011 1.00 68.62 94 GLN A CA 1
ATOM 788 C C . GLN A 1 94 ? -6.305 -8.419 -10.547 1.00 68.62 94 GLN A C 1
ATOM 790 O O . GLN A 1 94 ? -5.610 -9.119 -9.809 1.00 68.62 94 GLN A O 1
ATOM 795 N N . GLU A 1 95 ? -7.389 -7.765 -10.108 1.00 54.19 95 GLU A N 1
ATOM 796 C CA . GLU A 1 95 ? -8.075 -8.096 -8.852 1.00 54.19 95 GLU A CA 1
ATOM 797 C C 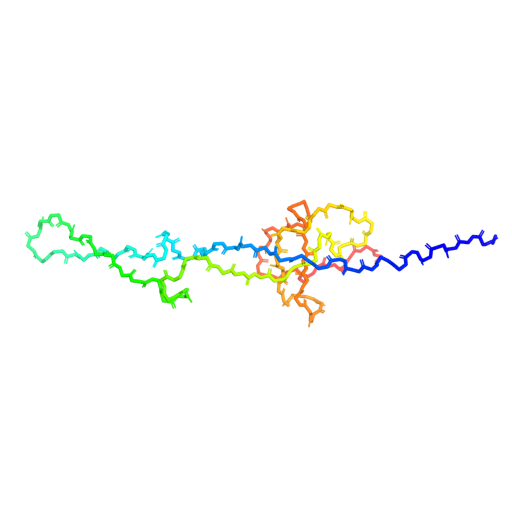. GLU A 1 95 ? -8.751 -9.468 -8.997 1.00 54.19 95 GLU A C 1
ATOM 799 O O . GLU A 1 95 ? -9.974 -9.558 -9.006 1.00 54.19 95 GLU A O 1
ATOM 804 N N . ASP A 1 96 ? -7.978 -10.543 -9.146 1.00 45.03 96 ASP A N 1
ATOM 805 C CA . ASP A 1 96 ? -8.536 -11.889 -9.061 1.00 45.03 96 ASP A CA 1
ATOM 806 C C . ASP A 1 96 ? -8.363 -12.439 -7.649 1.00 45.03 96 ASP A C 1
ATOM 808 O O . ASP A 1 96 ? -7.269 -12.472 -7.073 1.00 45.03 96 ASP A O 1
ATOM 812 N N . ASP A 1 97 ? -9.511 -12.841 -7.106 1.00 42.25 97 ASP A N 1
ATOM 813 C CA . ASP A 1 97 ? -9.700 -13.974 -6.212 1.00 42.25 97 ASP A CA 1
ATOM 814 C C . ASP A 1 97 ? -8.424 -14.790 -5.971 1.00 42.25 97 ASP A C 1
ATOM 816 O O . ASP A 1 97 ? -7.877 -15.403 -6.880 1.00 42.25 97 ASP A O 1
ATOM 820 N N . VAL A 1 98 ? -7.975 -14.811 -4.714 1.00 41.16 98 VAL A N 1
ATOM 821 C CA . VAL A 1 98 ? -7.216 -15.900 -4.079 1.00 41.16 98 VAL A CA 1
ATOM 822 C C . VAL A 1 98 ? -6.600 -16.914 -5.066 1.00 41.16 98 VAL A C 1
ATOM 824 O O . VAL A 1 98 ? -7.113 -18.015 -5.236 1.00 41.16 98 VAL A O 1
ATOM 827 N N . GLY A 1 99 ? -5.466 -16.574 -5.680 1.00 35.25 99 GLY A N 1
ATOM 828 C CA . GLY A 1 99 ? -4.679 -17.546 -6.437 1.00 35.25 99 GLY A CA 1
ATOM 829 C C . GLY A 1 99 ? -4.786 -17.430 -7.954 1.00 35.25 99 GLY A C 1
ATOM 830 O O . GLY A 1 99 ? -5.499 -18.195 -8.593 1.00 35.25 99 GLY A O 1
ATOM 831 N N . PHE A 1 100 ? -3.893 -16.646 -8.557 1.00 39.41 100 PHE A N 1
ATOM 832 C CA . PHE A 1 100 ? -3.478 -16.835 -9.949 1.00 39.41 100 PHE A CA 1
ATOM 833 C C . PHE A 1 100 ? -2.654 -18.125 -10.143 1.00 39.41 100 PHE A C 1
ATOM 835 O O . PHE A 1 100 ? -1.630 -18.138 -10.812 1.00 39.41 100 PHE A O 1
ATOM 842 N N . GLY A 1 101 ? -3.097 -19.253 -9.587 1.00 33.47 101 GLY A N 1
ATOM 843 C CA . GLY A 1 101 ? -2.722 -20.571 -10.083 1.00 33.47 101 GLY A CA 1
ATOM 844 C C . GLY A 1 101 ? -3.433 -20.797 -11.412 1.00 33.47 101 GLY A C 1
ATOM 845 O O . GLY A 1 101 ? -4.509 -21.381 -11.436 1.00 33.47 101 GLY A O 1
ATOM 846 N N . GLY 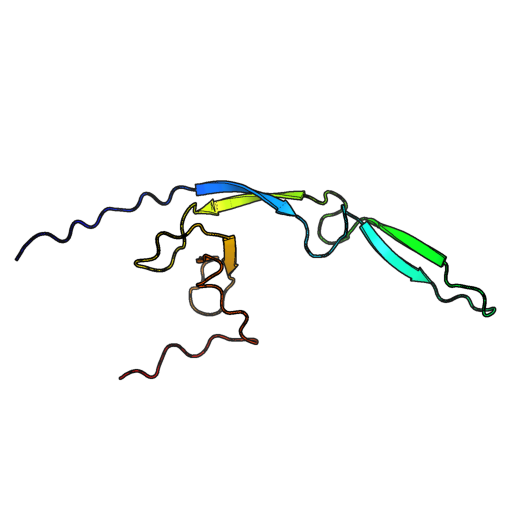A 1 102 ? -2.878 -20.286 -12.512 1.00 35.69 102 GLY A N 1
ATOM 847 C CA . GLY A 1 102 ? -3.576 -20.384 -13.793 1.00 35.69 102 GLY A CA 1
ATOM 848 C C . GLY A 1 102 ? -2.898 -19.790 -15.020 1.00 35.69 102 GLY A C 1
ATOM 849 O O . GLY A 1 102 ? -3.585 -19.567 -16.006 1.00 35.69 102 GLY A O 1
ATOM 850 N N . TRP A 1 103 ? -1.586 -19.545 -15.024 1.00 36.59 103 TRP A N 1
ATOM 851 C CA . TRP A 1 103 ? -0.845 -19.349 -16.281 1.00 36.59 103 TRP A CA 1
ATOM 852 C C . TRP A 1 103 ? -0.193 -20.667 -16.700 1.00 36.59 103 TRP A C 1
ATOM 854 O O . TRP A 1 103 ? 1.016 -20.843 -16.650 1.00 36.59 103 TRP A O 1
ATOM 864 N N . ASN A 1 104 ? -1.041 -21.630 -17.050 1.00 45.00 104 ASN A N 1
ATOM 865 C CA . ASN A 1 104 ? -0.702 -22.801 -17.850 1.00 45.00 104 ASN A CA 1
ATOM 866 C C . ASN A 1 104 ? -2.008 -23.299 -18.464 1.00 45.00 104 ASN A C 1
ATOM 868 O O . ASN A 1 104 ? -2.745 -24.010 -17.792 1.00 45.00 104 ASN A O 1
ATOM 872 N N . ASN A 1 105 ? -2.322 -22.868 -19.689 1.00 39.56 105 ASN A N 1
ATOM 873 C CA . ASN A 1 105 ? -3.123 -23.642 -20.651 1.00 39.56 105 ASN A CA 1
ATOM 874 C C . ASN A 1 105 ? -3.168 -22.954 -22.020 1.00 39.56 105 ASN A C 1
ATOM 876 O O . ASN A 1 105 ? -4.230 -22.761 -22.594 1.00 39.56 105 ASN A O 1
ATOM 880 N N . HIS A 1 106 ? -2.005 -22.596 -22.559 1.00 38.97 106 HIS A N 1
ATOM 881 C CA . HIS A 1 106 ? -1.869 -22.343 -23.993 1.00 38.97 106 HIS A CA 1
ATOM 882 C C . HIS A 1 106 ? -0.613 -23.062 -24.507 1.00 38.97 106 HIS A C 1
ATOM 884 O O . HIS A 1 106 ? 0.361 -22.425 -24.896 1.00 38.97 106 HIS A O 1
ATOM 890 N N . VAL A 1 107 ? -0.651 -24.401 -24.449 1.00 37.03 107 VAL A N 1
ATOM 891 C CA . VAL A 1 107 ? -0.083 -25.331 -25.446 1.00 37.03 107 VAL A CA 1
ATOM 892 C C . VAL A 1 107 ? -1.001 -26.545 -25.515 1.00 37.03 107 VAL A C 1
ATOM 894 O O . VAL A 1 107 ? -1.297 -27.097 -24.433 1.00 37.03 107 VAL A O 1
#